Protein AF-A0A832UWD4-F1 (afdb_monomer_lite)

Structure (mmCIF, N/CA/C/O backbone):
data_AF-A0A832UWD4-F1
#
_entry.id   AF-A0A832UWD4-F1
#
loop_
_atom_site.group_PDB
_atom_site.id
_atom_site.type_symbol
_atom_site.label_atom_id
_atom_site.label_alt_id
_atom_site.label_comp_id
_atom_site.label_asym_id
_atom_site.label_entity_id
_atom_site.label_seq_id
_atom_site.pdbx_PDB_ins_code
_atom_site.Cartn_x
_atom_site.Cartn_y
_atom_site.Cartn_z
_atom_site.occupancy
_atom_site.B_iso_or_equiv
_atom_site.auth_seq_id
_atom_site.auth_comp_id
_atom_site.auth_asym_id
_atom_site.auth_atom_id
_atom_site.pdbx_PDB_model_num
ATOM 1 N N . MET A 1 1 ? -13.867 -19.650 19.712 1.00 55.16 1 MET A N 1
ATOM 2 C CA . MET A 1 1 ? -12.467 -19.868 19.282 1.00 55.16 1 MET A CA 1
ATOM 3 C C . MET A 1 1 ? -12.056 -18.926 18.143 1.00 55.16 1 MET A C 1
ATOM 5 O O . MET A 1 1 ? -11.119 -18.173 18.343 1.00 55.16 1 MET A O 1
ATOM 9 N N . ALA A 1 2 ? -12.779 -18.848 17.012 1.00 54.59 2 ALA A N 1
ATOM 10 C CA . ALA A 1 2 ? -12.442 -17.931 15.902 1.00 54.59 2 ALA A CA 1
ATOM 11 C C . ALA A 1 2 ? -12.417 -16.425 16.274 1.00 54.59 2 ALA A C 1
ATOM 13 O O . ALA A 1 2 ? -11.512 -15.708 15.859 1.00 54.59 2 ALA A O 1
ATOM 14 N N . MET A 1 3 ? -13.341 -15.954 17.124 1.00 54.47 3 MET A N 1
ATOM 15 C CA . MET A 1 3 ? -13.338 -14.562 17.624 1.00 54.47 3 MET A CA 1
ATOM 16 C C . MET A 1 3 ? -12.125 -14.217 18.503 1.00 54.47 3 MET A C 1
ATOM 18 O O . MET A 1 3 ? -11.774 -13.051 18.604 1.00 54.47 3 MET A O 1
ATOM 22 N N . GLN A 1 4 ? -11.467 -15.215 19.102 1.00 58.31 4 GLN A N 1
ATOM 23 C CA . GLN A 1 4 ? -10.290 -15.033 19.962 1.00 58.31 4 GLN A CA 1
ATOM 24 C C . GLN A 1 4 ? -8.978 -14.976 19.155 1.00 58.31 4 GLN A C 1
ATOM 26 O O . GLN A 1 4 ? -7.973 -14.464 19.631 1.00 58.31 4 GLN A O 1
ATOM 31 N N . LEU A 1 5 ? -8.982 -15.493 17.919 1.00 59.91 5 LEU A N 1
ATOM 32 C CA . LEU A 1 5 ? -7.866 -15.346 16.978 1.00 59.91 5 LEU A CA 1
ATOM 33 C C . LEU A 1 5 ? -7.871 -13.953 16.328 1.00 59.91 5 LEU A C 1
ATOM 35 O O . LEU A 1 5 ? -6.819 -13.340 16.183 1.00 59.91 5 LEU A O 1
ATOM 39 N N . LEU A 1 6 ? -9.052 -13.419 15.997 1.00 63.19 6 LEU A N 1
ATOM 40 C CA . LEU A 1 6 ? -9.209 -12.089 15.387 1.00 63.19 6 LEU A CA 1
ATOM 41 C C . LEU A 1 6 ? -8.999 -10.918 16.361 1.00 63.19 6 LEU A C 1
ATOM 43 O O . LEU A 1 6 ? -9.006 -9.770 15.933 1.00 63.19 6 LEU A O 1
ATOM 47 N N . SER A 1 7 ? -8.798 -11.186 17.651 1.00 67.88 7 SER A N 1
ATOM 48 C CA . SER A 1 7 ? -8.363 -10.178 18.623 1.00 67.88 7 SER A CA 1
ATOM 49 C C . SER A 1 7 ? -6.842 -10.013 18.679 1.00 67.88 7 SER A C 1
ATOM 51 O O . SER A 1 7 ? -6.362 -9.154 19.409 1.00 67.88 7 SER A O 1
ATOM 53 N N . ASN A 1 8 ? -6.070 -10.829 17.948 1.00 83.06 8 ASN A N 1
ATOM 54 C CA . ASN A 1 8 ? -4.618 -10.695 17.890 1.00 83.06 8 ASN A CA 1
ATOM 55 C C . ASN A 1 8 ? -4.211 -9.851 16.660 1.00 83.06 8 ASN A C 1
ATOM 57 O O . ASN A 1 8 ? -4.327 -10.333 15.527 1.00 83.06 8 ASN A O 1
ATOM 61 N N . PRO A 1 9 ? -3.705 -8.619 16.846 1.00 81.12 9 PRO A N 1
ATOM 62 C CA . PRO A 1 9 ? -3.351 -7.723 15.742 1.00 81.12 9 PRO A CA 1
ATOM 63 C C . PRO A 1 9 ? -2.201 -8.262 14.890 1.00 81.12 9 PRO A C 1
ATOM 65 O O . PRO A 1 9 ? -2.194 -8.076 13.672 1.00 81.12 9 PRO A O 1
ATOM 68 N N . LEU A 1 10 ? -1.262 -8.992 15.504 1.00 85.19 10 LEU A N 1
ATOM 69 C CA . LEU A 1 10 ? -0.156 -9.633 14.801 1.00 85.19 10 LEU A CA 1
ATOM 70 C C . LEU A 1 10 ? -0.690 -10.679 13.823 1.00 85.19 10 LEU A C 1
ATOM 72 O O . LEU A 1 10 ? -0.245 -10.740 12.681 1.00 85.19 10 LEU A O 1
ATOM 76 N N . LEU A 1 11 ? -1.678 -11.473 14.247 1.00 86.25 11 LEU A N 1
ATOM 77 C CA . LEU A 1 11 ? -2.292 -12.472 13.379 1.00 86.25 11 LEU A CA 1
ATOM 78 C C . LEU A 1 11 ? -3.005 -11.816 12.192 1.00 86.25 11 LEU A C 1
ATOM 80 O O . LEU A 1 11 ? -2.867 -12.296 11.071 1.00 86.25 11 LEU A O 1
ATOM 84 N N . ILE A 1 12 ? -3.722 -10.711 12.411 1.00 87.25 12 ILE A N 1
ATOM 85 C CA . ILE A 1 12 ? -4.366 -9.956 11.325 1.00 87.25 12 ILE A CA 1
ATOM 86 C C . ILE A 1 12 ? -3.314 -9.470 10.324 1.00 87.25 12 ILE A C 1
ATOM 88 O O . ILE A 1 12 ? -3.476 -9.671 9.123 1.00 87.25 12 ILE A O 1
ATOM 92 N N . ILE A 1 13 ? -2.217 -8.882 10.801 1.00 87.00 13 ILE A N 1
ATOM 93 C CA . ILE A 1 13 ? -1.122 -8.416 9.942 1.00 87.00 13 ILE A CA 1
ATOM 94 C C . ILE A 1 13 ? -0.487 -9.576 9.168 1.00 87.00 13 ILE A C 1
ATOM 96 O O . ILE A 1 13 ? -0.278 -9.462 7.960 1.00 87.00 13 ILE A O 1
ATOM 100 N N . LEU A 1 14 ? -0.241 -10.714 9.818 1.00 87.75 14 LEU A N 1
ATOM 101 C CA . LEU A 1 14 ? 0.284 -11.912 9.161 1.00 87.75 14 LEU A CA 1
ATOM 102 C C . LEU A 1 14 ? -0.676 -12.451 8.095 1.00 87.75 14 LEU A C 1
ATOM 104 O O . LEU A 1 14 ? -0.222 -12.855 7.028 1.00 87.75 14 LEU A O 1
ATOM 108 N N . LEU A 1 15 ? -1.989 -12.411 8.334 1.00 88.38 15 LEU A N 1
ATOM 109 C CA . LEU A 1 15 ? -2.998 -12.777 7.337 1.00 88.38 15 LEU A CA 1
ATOM 110 C C . LEU A 1 15 ? -2.996 -11.803 6.152 1.00 88.38 15 LEU A C 1
ATOM 112 O O . LEU A 1 15 ? -3.042 -12.242 5.005 1.00 88.38 15 LEU A O 1
ATOM 116 N N . LEU A 1 16 ? -2.886 -10.494 6.402 1.00 87.94 16 LEU A N 1
ATOM 117 C CA . LEU A 1 16 ? -2.786 -9.485 5.342 1.00 87.94 16 LEU A CA 1
ATOM 118 C C . LEU A 1 16 ? -1.518 -9.666 4.501 1.00 87.94 16 LEU A C 1
ATOM 120 O O . LEU A 1 16 ? -1.590 -9.578 3.278 1.00 87.94 16 LEU A O 1
ATOM 124 N N . ILE A 1 17 ? -0.376 -9.975 5.121 1.00 87.31 17 ILE A N 1
ATOM 125 C CA . ILE A 1 17 ? 0.862 -10.331 4.409 1.00 87.31 17 ILE A CA 1
ATOM 126 C C . ILE A 1 17 ? 0.663 -11.633 3.620 1.00 87.31 17 ILE A C 1
ATOM 128 O O . ILE A 1 17 ? 1.011 -11.700 2.440 1.00 87.31 17 ILE A O 1
ATOM 132 N N . GLY A 1 18 ? 0.061 -12.647 4.246 1.00 86.75 18 GLY A N 1
ATOM 133 C CA . GLY A 1 18 ? -0.211 -13.955 3.651 1.00 86.75 18 GLY A CA 1
ATOM 134 C C . GLY A 1 18 ? -1.142 -13.902 2.439 1.00 86.75 18 GLY A C 1
ATOM 135 O O . GLY A 1 18 ? -0.989 -14.714 1.534 1.00 86.75 18 GLY A O 1
ATOM 136 N N . ILE A 1 19 ? -2.055 -12.930 2.378 1.00 87.69 19 ILE A N 1
ATOM 137 C CA . ILE A 1 19 ? -2.897 -12.647 1.203 1.00 87.69 19 ILE A CA 1
ATOM 138 C C . ILE A 1 19 ? -2.161 -11.730 0.216 1.00 87.69 19 ILE A C 1
ATOM 140 O O . ILE A 1 19 ? -2.185 -11.954 -0.995 1.00 87.69 19 ILE A O 1
ATOM 144 N N . GLY A 1 20 ? -1.476 -10.705 0.721 1.00 85.00 20 GLY A N 1
ATOM 145 C CA . GLY A 1 20 ? -0.794 -9.698 -0.084 1.00 85.00 20 GLY A CA 1
ATOM 146 C C . GLY A 1 20 ? 0.331 -10.267 -0.946 1.00 85.00 20 GLY A C 1
ATOM 147 O O . GLY A 1 20 ? 0.470 -9.8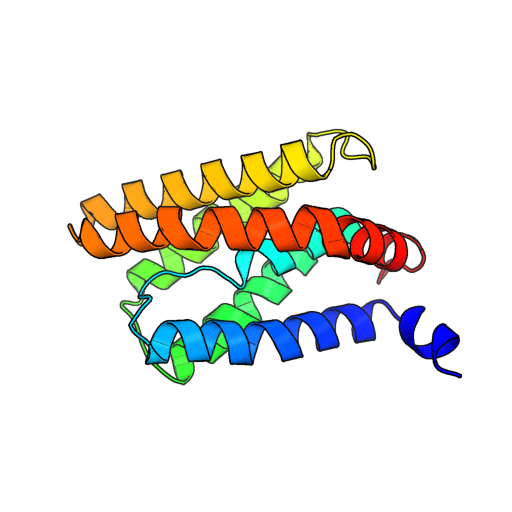60 -2.100 1.00 85.00 20 GLY A O 1
ATOM 148 N N . ILE A 1 21 ? 1.097 -11.238 -0.435 1.00 87.75 21 ILE A N 1
ATOM 149 C CA . ILE A 1 21 ? 2.184 -11.891 -1.180 1.00 87.75 21 ILE A CA 1
ATOM 150 C C . ILE A 1 21 ? 1.653 -12.636 -2.421 1.00 87.75 21 ILE A C 1
ATOM 152 O O . ILE A 1 21 ? 2.069 -12.268 -3.523 1.00 87.75 21 ILE A O 1
ATOM 156 N N . PRO A 1 22 ? 0.739 -13.626 -2.317 1.00 87.00 22 PRO A N 1
ATOM 157 C CA . PRO A 1 22 ? 0.196 -14.326 -3.481 1.00 87.00 22 PRO A CA 1
ATOM 158 C C . PRO A 1 22 ? -0.432 -13.392 -4.510 1.00 87.00 22 PRO A C 1
ATOM 160 O O . PRO A 1 22 ? -0.211 -13.566 -5.705 1.00 87.00 22 PRO A O 1
ATOM 163 N N . VAL A 1 23 ? -1.180 -12.381 -4.061 1.00 85.38 23 VAL A N 1
ATOM 164 C CA . VAL A 1 23 ? -1.859 -11.442 -4.964 1.00 85.38 23 VAL A CA 1
ATOM 165 C C . VAL A 1 23 ? -0.850 -10.553 -5.697 1.00 85.38 23 VAL A C 1
ATOM 167 O O . VAL A 1 23 ? -0.957 -10.371 -6.911 1.00 85.38 23 VAL A O 1
ATOM 170 N N . SER A 1 24 ? 0.170 -10.056 -4.991 1.00 83.50 24 SER A N 1
ATOM 171 C CA . SER A 1 24 ? 1.276 -9.307 -5.596 1.00 83.50 24 SER A CA 1
ATOM 172 C C . SER A 1 24 ? 2.043 -10.171 -6.600 1.00 83.50 24 SER A C 1
ATOM 174 O O . SER A 1 24 ? 2.301 -9.741 -7.722 1.00 83.50 24 SER A O 1
ATOM 176 N N . LEU A 1 25 ? 2.355 -11.422 -6.257 1.00 84.94 25 LEU A N 1
ATOM 177 C CA . LEU A 1 25 ? 3.028 -12.349 -7.168 1.00 84.94 25 LEU A CA 1
ATOM 178 C C . LEU A 1 25 ? 2.180 -12.649 -8.406 1.00 84.94 25 LEU A C 1
ATOM 180 O O . LEU A 1 25 ? 2.691 -12.532 -9.520 1.00 84.94 25 LEU A O 1
ATOM 184 N N . ALA A 1 26 ? 0.896 -12.970 -8.237 1.00 84.31 26 ALA A N 1
ATOM 185 C CA . ALA A 1 26 ? -0.023 -13.238 -9.340 1.00 84.31 26 ALA A CA 1
ATOM 186 C C . ALA A 1 26 ? -0.063 -12.058 -10.317 1.00 84.31 26 ALA A C 1
ATOM 188 O O . ALA A 1 26 ? 0.184 -12.243 -11.509 1.00 84.31 26 ALA A O 1
ATOM 189 N N . ALA A 1 27 ? -0.249 -10.832 -9.817 1.00 80.50 27 ALA A N 1
ATOM 190 C CA . ALA A 1 27 ? -0.232 -9.635 -10.654 1.00 80.50 27 ALA A CA 1
ATOM 191 C C . ALA A 1 27 ? 1.059 -9.512 -11.479 1.00 80.50 27 ALA A C 1
ATOM 193 O O . ALA A 1 27 ? 1.044 -9.117 -12.645 1.00 80.50 27 ALA A O 1
ATOM 194 N N . ARG A 1 28 ? 2.190 -9.918 -10.904 1.00 80.38 28 ARG A N 1
ATOM 195 C CA . ARG A 1 28 ? 3.483 -9.886 -11.584 1.00 80.38 28 ARG A CA 1
ATOM 196 C C . ARG A 1 28 ? 3.677 -11.014 -12.589 1.00 80.38 28 ARG A C 1
ATOM 198 O O . ARG A 1 28 ? 4.390 -10.804 -13.574 1.00 80.38 28 ARG A O 1
ATOM 205 N N . PHE A 1 29 ? 3.083 -12.184 -12.376 1.00 80.81 29 PHE A N 1
ATOM 206 C CA . PHE A 1 29 ? 3.088 -13.279 -13.350 1.00 80.81 29 PHE A CA 1
ATOM 207 C C . PHE A 1 29 ? 2.198 -12.976 -14.556 1.00 80.81 29 PHE A C 1
ATOM 209 O O . PHE A 1 29 ? 2.633 -13.216 -15.676 1.00 80.81 29 PHE A O 1
ATOM 216 N N . PHE A 1 30 ? 1.041 -12.341 -14.355 1.00 78.88 30 PHE A N 1
ATOM 217 C CA . PHE A 1 30 ? 0.129 -11.926 -15.433 1.00 78.88 30 PHE A CA 1
ATOM 218 C C . PHE A 1 30 ? 0.546 -10.640 -16.161 1.00 78.88 30 PHE A C 1
ATOM 220 O O . PHE A 1 30 ? -0.254 -10.037 -16.867 1.00 78.88 30 PHE A O 1
ATOM 227 N N . GLU A 1 31 ? 1.790 -10.195 -15.976 1.00 71.69 31 GLU A N 1
ATOM 228 C CA . GLU A 1 31 ? 2.315 -8.961 -16.565 1.00 71.69 31 GLU A CA 1
ATOM 229 C C . GLU A 1 31 ? 1.470 -7.708 -16.304 1.00 71.69 31 GLU A C 1
ATOM 231 O O . GLU A 1 31 ? 1.600 -6.709 -17.012 1.00 71.69 31 GLU A O 1
ATOM 236 N N . LEU A 1 32 ? 0.711 -7.687 -15.207 1.00 69.56 32 LEU A N 1
ATOM 237 C CA . LEU A 1 32 ? 0.143 -6.463 -14.643 1.00 69.56 32 LEU A CA 1
ATOM 238 C C . LEU A 1 32 ? 1.266 -5.696 -13.933 1.00 69.56 32 LEU A C 1
ATOM 240 O O . LEU A 1 32 ? 1.163 -5.370 -12.752 1.00 69.56 32 LEU A O 1
ATOM 244 N N . LYS A 1 33 ? 2.394 -5.511 -14.638 1.00 55.16 33 LYS A N 1
ATOM 245 C CA . LYS A 1 33 ? 3.642 -4.894 -14.188 1.00 55.16 33 LYS A CA 1
ATOM 246 C C . LYS A 1 33 ? 3.255 -3.556 -13.582 1.00 55.16 33 LYS A C 1
ATOM 248 O O . LYS A 1 33 ? 2.853 -2.651 -14.294 1.00 55.16 33 LYS A O 1
ATOM 253 N N . GLY A 1 34 ? 3.275 -3.489 -12.257 1.00 53.59 34 GLY A N 1
ATOM 254 C CA . GLY A 1 34 ? 2.855 -2.305 -11.531 1.00 53.59 34 GLY A CA 1
ATOM 255 C C . GLY A 1 34 ? 1.678 -2.492 -10.587 1.00 53.59 34 GLY A C 1
ATOM 256 O O . GLY A 1 34 ? 1.588 -1.743 -9.640 1.00 53.59 34 GLY A O 1
ATOM 257 N N . LEU A 1 35 ? 0.802 -3.482 -10.703 1.00 65.31 35 LEU A N 1
ATOM 258 C CA . LEU A 1 35 ? -0.350 -3.543 -9.801 1.00 65.31 35 LEU A CA 1
ATOM 259 C C . LEU A 1 35 ? 0.081 -3.587 -8.319 1.00 65.31 35 LEU A C 1
ATOM 261 O O . LEU A 1 35 ? 0.541 -4.610 -7.811 1.00 65.31 35 LEU A O 1
ATOM 265 N N . GLN A 1 36 ? -0.043 -2.454 -7.624 1.00 75.69 36 GLN A N 1
ATOM 266 C CA . GLN A 1 36 ? 0.429 -2.292 -6.252 1.00 75.69 36 GLN A CA 1
ATOM 267 C C . GLN A 1 36 ? -0.655 -2.775 -5.310 1.00 75.69 36 GLN A C 1
ATOM 269 O O . GLN A 1 36 ? -1.141 -2.042 -4.459 1.00 75.69 36 GLN A O 1
ATOM 274 N N . VAL A 1 37 ? -1.078 -4.025 -5.488 1.00 78.62 37 VAL A N 1
ATOM 275 C CA . VAL A 1 37 ? -2.174 -4.606 -4.700 1.00 78.62 37 VAL A CA 1
ATOM 276 C C . VAL A 1 37 ? -1.809 -4.702 -3.222 1.00 78.62 37 VAL A C 1
ATOM 278 O O . VAL A 1 37 ? -2.674 -4.830 -2.365 1.00 78.62 37 VAL A O 1
ATOM 281 N N . TRP A 1 38 ? -0.519 -4.593 -2.917 1.00 86.56 38 TRP A N 1
ATOM 282 C CA . TRP A 1 38 ? -0.005 -4.480 -1.565 1.00 86.56 38 TRP A CA 1
ATOM 283 C C . TRP A 1 38 ? -0.328 -3.126 -0.900 1.00 86.56 38 TRP A C 1
ATOM 285 O O . TRP A 1 38 ? -0.429 -3.064 0.327 1.00 86.56 38 TRP A O 1
ATOM 295 N N . LEU A 1 39 ? -0.515 -2.049 -1.674 1.00 91.56 39 LEU A N 1
ATOM 296 C CA . LEU A 1 39 ? -0.699 -0.679 -1.176 1.00 91.56 39 LEU A CA 1
ATOM 297 C C . LEU A 1 39 ? -1.973 -0.525 -0.327 1.00 91.56 39 LEU A C 1
ATOM 299 O O . LEU A 1 39 ? -1.886 0.047 0.762 1.00 91.56 39 LEU A O 1
ATOM 303 N N . PRO A 1 40 ? -3.133 -1.088 -0.722 1.00 92.31 40 PRO A N 1
ATOM 304 C CA . PRO A 1 40 ? -4.316 -1.122 0.129 1.00 92.31 40 PRO A CA 1
ATOM 305 C C . PRO A 1 40 ? -4.083 -1.710 1.511 1.00 92.31 40 PRO A C 1
ATOM 307 O O . PRO A 1 40 ? -4.485 -1.103 2.503 1.00 92.31 40 PRO A O 1
ATOM 310 N N . PHE A 1 41 ? -3.404 -2.854 1.590 1.00 92.81 41 PHE A N 1
ATOM 311 C CA . PHE A 1 41 ? -3.130 -3.513 2.865 1.00 92.81 41 PHE A CA 1
ATOM 312 C C . PHE A 1 41 ? -2.223 -2.655 3.746 1.00 92.81 41 PHE A C 1
ATOM 314 O O . PHE A 1 41 ? -2.495 -2.494 4.933 1.00 92.81 41 PHE A O 1
ATOM 321 N N . SER A 1 42 ? -1.202 -2.038 3.150 1.00 94.25 42 SER A N 1
ATOM 322 C CA . SER A 1 42 ? -0.307 -1.107 3.838 1.00 94.25 42 SER A CA 1
ATOM 323 C C . SER A 1 42 ? -1.044 0.091 4.436 1.00 94.25 42 SER A C 1
ATOM 325 O O . SER A 1 42 ? -0.863 0.392 5.612 1.00 94.25 42 SER A O 1
ATOM 327 N N . ILE A 1 43 ? -1.921 0.737 3.661 1.00 95.62 43 ILE A N 1
ATOM 328 C CA . ILE A 1 43 ? -2.703 1.898 4.112 1.00 95.62 43 ILE A CA 1
ATOM 329 C C . ILE A 1 43 ? -3.698 1.499 5.213 1.00 95.62 43 ILE A C 1
ATOM 331 O O . ILE A 1 43 ? -3.843 2.221 6.198 1.00 95.62 43 ILE A O 1
ATOM 335 N N . ILE A 1 44 ? -4.354 0.339 5.086 1.00 95.00 44 ILE A N 1
ATOM 336 C CA . ILE A 1 44 ? -5.260 -0.196 6.118 1.00 95.00 44 ILE A CA 1
ATOM 337 C C . ILE A 1 44 ? -4.514 -0.385 7.441 1.00 95.00 44 ILE A C 1
ATOM 339 O O . ILE A 1 44 ? -4.982 0.078 8.481 1.00 95.00 44 ILE A O 1
ATOM 343 N N . VAL A 1 45 ? -3.346 -1.031 7.404 1.00 94.25 45 VAL A N 1
ATOM 344 C CA . VAL A 1 45 ? -2.522 -1.242 8.602 1.00 94.25 45 VAL A CA 1
ATOM 345 C C . VAL A 1 45 ? -2.020 0.092 9.145 1.00 94.25 45 VAL A C 1
ATOM 347 O O . VAL A 1 45 ? -2.132 0.332 10.341 1.00 94.25 45 VAL A O 1
ATOM 350 N N . ALA A 1 46 ? -1.581 1.008 8.279 1.00 95.25 46 ALA A N 1
ATOM 351 C CA . ALA A 1 46 ? -1.095 2.319 8.694 1.00 95.25 46 ALA A CA 1
ATOM 352 C C . ALA A 1 46 ? -2.125 3.133 9.483 1.00 95.25 46 ALA A C 1
ATOM 354 O O . ALA A 1 46 ? -1.792 3.757 10.488 1.00 95.25 46 ALA A O 1
ATOM 355 N N . ILE A 1 47 ? -3.385 3.098 9.050 1.00 94.69 47 ILE A N 1
ATOM 356 C CA . ILE A 1 47 ? -4.498 3.775 9.730 1.00 94.69 47 ILE A CA 1
ATOM 357 C C . ILE A 1 47 ? -4.907 3.029 11.014 1.00 94.69 47 ILE A C 1
ATOM 359 O O . ILE A 1 47 ? -5.418 3.647 11.952 1.00 94.69 47 ILE A O 1
ATOM 363 N N . GLY A 1 48 ? -4.735 1.705 11.043 1.00 92.81 48 GLY A N 1
ATOM 364 C CA . GLY A 1 48 ? -5.099 0.842 12.165 1.00 92.81 48 GLY A CA 1
ATOM 365 C C . GLY A 1 48 ? -4.115 0.886 13.334 1.00 92.81 48 GLY A C 1
ATOM 366 O O . GLY A 1 48 ? -4.553 1.005 14.473 1.00 92.81 48 GLY A O 1
ATOM 367 N N . THR A 1 49 ? -2.815 0.798 13.057 1.00 91.88 49 THR A N 1
ATOM 368 C CA . THR A 1 49 ? -1.762 0.644 14.077 1.00 91.88 49 THR A CA 1
ATOM 369 C C . THR A 1 49 ? -0.711 1.749 14.041 1.00 91.88 49 THR A C 1
ATOM 371 O O . THR A 1 49 ? -0.213 2.132 15.091 1.00 91.88 49 THR A O 1
ATOM 374 N N . GLY A 1 50 ? -0.392 2.284 12.861 1.00 91.69 50 GLY A N 1
ATOM 375 C CA . GLY A 1 50 ? 0.654 3.294 12.696 1.00 91.69 50 GLY A CA 1
ATOM 376 C C . GLY A 1 50 ? 1.421 3.160 11.374 1.00 91.69 50 GLY A C 1
ATOM 377 O O . GLY A 1 50 ? 1.442 2.092 10.754 1.00 91.69 50 GLY A O 1
ATOM 378 N N . PRO A 1 51 ? 2.057 4.245 10.890 1.00 94.00 51 PRO A N 1
ATOM 379 C CA . PRO A 1 51 ? 2.685 4.273 9.569 1.00 94.00 51 PRO A CA 1
ATOM 380 C C . PRO A 1 51 ? 3.875 3.319 9.445 1.00 94.00 51 PRO A C 1
ATOM 382 O O . PRO A 1 51 ? 4.142 2.835 8.347 1.00 94.00 51 PRO A O 1
ATOM 385 N N . ILE A 1 52 ? 4.575 3.031 10.547 1.00 94.06 52 ILE A N 1
ATOM 386 C CA . ILE A 1 52 ? 5.737 2.135 10.555 1.00 94.06 52 ILE A CA 1
ATOM 387 C C . ILE A 1 52 ? 5.284 0.701 10.273 1.00 94.06 52 ILE A C 1
ATOM 389 O O . ILE A 1 52 ? 5.851 0.035 9.411 1.00 94.06 52 ILE A O 1
ATOM 393 N N . GLU A 1 53 ? 4.224 0.236 10.927 1.00 91.88 53 GLU A N 1
ATOM 394 C CA . GLU A 1 53 ? 3.658 -1.096 10.724 1.00 91.88 53 GLU A CA 1
ATOM 395 C C . GLU A 1 53 ? 3.123 -1.245 9.298 1.00 91.88 53 GLU A C 1
ATOM 397 O O . GLU A 1 53 ? 3.404 -2.238 8.623 1.00 91.88 53 GLU A O 1
ATOM 402 N N . GLY A 1 54 ? 2.415 -0.226 8.799 1.00 93.19 54 GLY A N 1
ATOM 403 C CA . GLY A 1 54 ? 1.955 -0.194 7.411 1.00 93.19 54 GLY A CA 1
ATOM 404 C C . GLY A 1 54 ? 3.112 -0.262 6.413 1.00 93.19 54 GLY A C 1
ATOM 405 O O . GLY A 1 54 ? 3.022 -0.982 5.411 1.00 93.19 54 GLY A O 1
ATOM 406 N N . PHE A 1 55 ? 4.218 0.433 6.697 1.00 94.69 55 PHE A N 1
ATOM 407 C CA . PHE A 1 55 ? 5.431 0.393 5.885 1.00 94.69 55 PHE A CA 1
ATOM 408 C C . PHE A 1 55 ? 6.074 -0.995 5.906 1.00 94.69 55 PHE A C 1
ATOM 410 O O . PHE A 1 55 ? 6.400 -1.520 4.844 1.00 94.69 55 PHE A O 1
ATOM 417 N N . ILE A 1 56 ? 6.206 -1.620 7.080 1.00 92.81 56 ILE A N 1
ATOM 418 C CA . ILE A 1 56 ? 6.777 -2.967 7.228 1.00 92.81 56 ILE A CA 1
ATOM 419 C C . ILE A 1 56 ? 5.966 -3.983 6.420 1.00 92.81 56 ILE A C 1
ATOM 421 O O . ILE A 1 56 ? 6.548 -4.757 5.661 1.00 92.81 56 ILE A O 1
ATOM 425 N N . VAL A 1 57 ? 4.633 -3.952 6.515 1.00 92.75 57 VAL A N 1
ATOM 426 C CA . VAL A 1 57 ? 3.751 -4.851 5.747 1.00 92.75 57 VAL A CA 1
ATOM 427 C C . VAL A 1 57 ? 4.012 -4.730 4.251 1.00 92.75 57 VAL A C 1
ATOM 429 O O . VAL A 1 57 ? 4.221 -5.731 3.563 1.00 92.75 57 VAL A O 1
ATOM 432 N N . ALA A 1 58 ? 4.050 -3.502 3.746 1.00 92.69 58 ALA A N 1
ATOM 433 C CA . ALA A 1 58 ? 4.321 -3.242 2.343 1.00 92.69 58 ALA A CA 1
ATOM 434 C C . ALA A 1 58 ? 5.725 -3.682 1.927 1.00 92.69 58 ALA A C 1
ATOM 436 O O . ALA A 1 58 ? 5.886 -4.330 0.894 1.00 92.69 58 ALA A O 1
ATOM 437 N N . ALA A 1 59 ? 6.734 -3.341 2.733 1.00 91.94 59 ALA A N 1
ATOM 438 C CA . ALA A 1 59 ? 8.129 -3.652 2.477 1.00 91.94 59 ALA A CA 1
ATOM 439 C C . ALA A 1 59 ? 8.336 -5.164 2.396 1.00 91.94 59 ALA A C 1
ATOM 441 O O . ALA A 1 59 ? 8.958 -5.627 1.446 1.00 91.94 59 ALA A O 1
ATOM 442 N N . VAL A 1 60 ? 7.746 -5.941 3.308 1.00 92.69 60 VAL A N 1
ATOM 443 C CA . VAL A 1 60 ? 7.796 -7.410 3.275 1.00 92.69 60 VAL A CA 1
ATOM 444 C C . VAL A 1 60 ? 7.176 -7.946 1.984 1.00 92.69 60 VAL A C 1
ATOM 446 O O . VAL A 1 60 ? 7.819 -8.722 1.276 1.00 92.69 60 VAL A O 1
ATOM 449 N N . ILE A 1 61 ? 5.965 -7.505 1.622 1.00 91.69 61 ILE A N 1
ATOM 450 C CA . ILE A 1 61 ? 5.293 -7.976 0.398 1.00 91.69 61 ILE A CA 1
ATOM 451 C C . ILE A 1 61 ? 6.107 -7.604 -0.855 1.00 91.69 61 ILE A C 1
ATOM 453 O O . ILE A 1 61 ? 6.276 -8.430 -1.762 1.00 91.69 61 ILE A O 1
ATOM 457 N N . MET A 1 62 ? 6.647 -6.383 -0.905 1.00 89.38 62 MET A N 1
ATOM 458 C CA . MET A 1 62 ? 7.496 -5.899 -1.996 1.00 89.38 62 MET A CA 1
ATOM 459 C C . MET A 1 62 ? 8.812 -6.670 -2.099 1.00 89.38 62 MET A C 1
ATOM 461 O O . MET A 1 62 ? 9.185 -7.045 -3.211 1.00 89.38 62 MET A O 1
ATOM 465 N N . PHE A 1 63 ? 9.488 -6.937 -0.977 1.00 89.75 63 PHE A N 1
ATOM 466 C CA . PHE A 1 63 ? 10.749 -7.684 -0.933 1.00 89.75 63 PHE A CA 1
ATOM 467 C C . PHE A 1 63 ? 10.560 -9.129 -1.377 1.00 89.75 63 PHE A C 1
ATOM 469 O O . PHE A 1 63 ? 11.303 -9.601 -2.234 1.00 89.75 63 PHE A O 1
ATOM 476 N N . VAL A 1 64 ? 9.538 -9.819 -0.865 1.00 89.38 64 VAL A N 1
ATOM 477 C CA . VAL A 1 64 ? 9.225 -11.190 -1.299 1.00 89.38 64 VAL A CA 1
ATOM 478 C C . VAL A 1 64 ? 8.935 -11.212 -2.797 1.00 89.38 64 VAL A C 1
ATOM 480 O O . VAL A 1 64 ? 9.479 -12.038 -3.529 1.00 89.38 64 VAL A O 1
ATOM 483 N N . SER A 1 65 ? 8.143 -10.251 -3.280 1.00 84.94 65 SER A N 1
ATOM 484 C CA . SER A 1 65 ? 7.873 -10.119 -4.710 1.00 84.94 65 SER A CA 1
ATOM 485 C C . SER A 1 65 ? 9.167 -9.910 -5.503 1.00 84.94 65 SER A C 1
ATOM 487 O O . SER A 1 65 ? 9.378 -10.584 -6.511 1.00 84.94 65 SER A O 1
ATOM 489 N N . PHE A 1 66 ? 10.035 -8.999 -5.060 1.00 86.75 66 PHE A N 1
ATOM 490 C CA . PHE A 1 66 ? 11.317 -8.682 -5.692 1.00 86.75 66 PHE A CA 1
ATOM 491 C C . PHE A 1 66 ? 12.250 -9.898 -5.770 1.00 86.75 66 PHE A C 1
ATOM 493 O O . PHE A 1 66 ? 12.829 -10.137 -6.825 1.00 86.75 66 PHE A O 1
ATOM 500 N N . ILE A 1 67 ? 12.341 -10.699 -4.705 1.00 88.06 67 ILE A N 1
ATOM 501 C CA . ILE A 1 67 ? 13.160 -11.922 -4.674 1.00 88.06 67 ILE A CA 1
ATOM 502 C C . ILE A 1 67 ? 12.659 -12.946 -5.703 1.00 88.06 67 ILE A C 1
ATOM 504 O O . ILE A 1 67 ? 13.458 -13.513 -6.441 1.00 88.06 67 ILE A O 1
ATOM 508 N N . VAL A 1 68 ? 11.342 -13.168 -5.782 1.00 87.69 68 VAL A N 1
ATOM 509 C CA . VAL A 1 68 ? 10.754 -14.184 -6.679 1.00 87.69 68 VAL A CA 1
ATOM 510 C C . VAL A 1 68 ? 10.838 -13.773 -8.151 1.00 87.69 68 VAL A C 1
ATOM 512 O O . VAL A 1 68 ? 11.084 -14.603 -9.023 1.00 87.69 68 VAL A O 1
ATOM 515 N N . LYS A 1 69 ? 10.621 -12.491 -8.450 1.00 84.00 69 LYS A N 1
ATOM 516 C CA . LYS A 1 69 ? 10.745 -11.939 -9.803 1.00 84.00 69 LYS A CA 1
ATOM 517 C C . LYS A 1 69 ? 11.447 -10.588 -9.674 1.00 84.00 69 LYS A C 1
ATOM 519 O O . LYS A 1 69 ? 10.819 -9.638 -9.229 1.00 84.00 69 LYS A O 1
ATOM 524 N N . PRO A 1 70 ? 12.722 -10.427 -10.021 1.00 82.88 70 PRO A N 1
ATOM 525 C CA . PRO A 1 70 ? 13.372 -9.129 -9.860 1.00 82.88 70 PRO A CA 1
ATOM 526 C C . PRO A 1 70 ? 12.762 -8.049 -10.763 1.00 82.88 70 PRO A C 1
ATOM 528 O O . PRO A 1 70 ? 12.166 -8.331 -11.803 1.00 82.88 70 PRO A O 1
ATOM 531 N N . TYR A 1 71 ? 12.871 -6.800 -10.332 1.00 80.44 71 TYR A N 1
ATOM 532 C CA . TYR A 1 71 ? 12.612 -5.600 -11.130 1.00 80.44 71 TYR A CA 1
ATOM 533 C C . TYR A 1 71 ? 13.767 -4.616 -10.899 1.00 80.44 71 TYR A C 1
ATOM 535 O O . TYR A 1 71 ? 14.602 -4.884 -10.034 1.00 80.44 71 TYR A O 1
ATOM 543 N N . PRO A 1 72 ? 13.897 -3.517 -11.662 1.00 84.00 72 PRO A N 1
ATOM 544 C CA . PRO A 1 72 ? 15.021 -2.609 -11.474 1.00 84.00 72 PRO A CA 1
ATOM 545 C C . PRO A 1 72 ? 15.110 -2.111 -10.018 1.00 84.00 72 PRO A C 1
ATOM 547 O O . PRO A 1 72 ? 14.095 -1.663 -9.478 1.00 84.00 72 PRO A O 1
ATOM 550 N N . PRO A 1 73 ? 16.289 -2.150 -9.365 1.00 85.31 73 PRO A N 1
ATOM 551 C CA . PRO A 1 73 ? 16.434 -1.722 -7.969 1.00 85.31 73 PRO A CA 1
ATOM 552 C C . PRO A 1 73 ? 15.974 -0.280 -7.719 1.00 85.31 73 PRO A C 1
ATOM 554 O O . PRO A 1 73 ? 15.396 0.020 -6.676 1.00 85.31 73 PRO A O 1
ATOM 557 N N . ALA A 1 74 ? 16.155 0.600 -8.711 1.00 85.56 74 ALA A N 1
ATOM 558 C CA . ALA A 1 74 ? 15.663 1.975 -8.671 1.00 85.56 74 ALA A CA 1
ATOM 559 C C . ALA A 1 74 ? 14.139 2.045 -8.464 1.00 85.56 74 ALA A C 1
ATOM 561 O O . ALA A 1 74 ? 13.657 2.879 -7.702 1.00 85.56 74 ALA A O 1
ATOM 562 N N . THR A 1 75 ? 13.376 1.132 -9.074 1.00 85.44 75 THR A N 1
ATOM 563 C CA . THR A 1 75 ? 11.919 1.066 -8.916 1.00 85.44 75 THR A CA 1
ATOM 564 C C . THR A 1 75 ? 11.519 0.723 -7.482 1.00 85.44 75 THR A C 1
ATOM 566 O O . THR A 1 75 ? 10.609 1.352 -6.947 1.00 85.44 75 THR A O 1
ATOM 569 N N . LEU A 1 76 ? 12.226 -0.211 -6.830 1.00 87.19 76 LEU A N 1
ATOM 570 C CA . LEU A 1 76 ? 11.989 -0.549 -5.419 1.00 87.19 76 LEU A CA 1
ATOM 571 C C . LEU A 1 76 ? 12.269 0.658 -4.515 1.00 87.19 76 LEU A C 1
ATOM 573 O O . LEU A 1 76 ? 11.451 0.983 -3.656 1.00 87.19 76 LEU A O 1
ATOM 577 N N . GLY A 1 77 ? 13.390 1.348 -4.742 1.00 88.81 77 GLY A N 1
ATOM 578 C CA . GLY A 1 77 ? 13.759 2.546 -3.983 1.00 88.81 77 GLY A CA 1
ATOM 579 C C . GLY A 1 77 ? 12.710 3.655 -4.087 1.00 88.81 77 GLY A C 1
ATOM 580 O O . GLY A 1 77 ? 12.273 4.185 -3.066 1.00 88.81 77 GLY A O 1
ATOM 581 N N . VAL A 1 78 ? 12.244 3.954 -5.305 1.00 90.06 78 VAL A N 1
ATOM 582 C CA . VAL A 1 78 ? 11.181 4.945 -5.550 1.00 90.06 78 VAL A CA 1
ATOM 583 C C . VAL A 1 78 ? 9.887 4.544 -4.839 1.00 90.06 78 VAL A C 1
ATOM 585 O O . VAL A 1 78 ? 9.308 5.354 -4.115 1.00 90.06 78 VAL A O 1
ATOM 588 N N . MET A 1 79 ? 9.448 3.291 -4.991 1.00 90.88 79 MET A N 1
ATOM 589 C CA . MET A 1 79 ? 8.211 2.804 -4.371 1.00 90.88 79 MET A CA 1
ATOM 590 C C . MET A 1 79 ? 8.246 2.902 -2.843 1.00 90.88 79 MET A C 1
ATOM 592 O O . MET A 1 79 ? 7.260 3.345 -2.251 1.00 90.88 79 MET A O 1
ATOM 596 N N . LEU A 1 80 ? 9.361 2.525 -2.209 1.00 92.62 80 LEU A N 1
ATOM 597 C CA . LEU A 1 80 ? 9.528 2.599 -0.755 1.00 92.62 80 LEU A CA 1
ATOM 598 C C . LEU A 1 80 ? 9.597 4.048 -0.251 1.00 92.62 80 LEU A C 1
ATOM 600 O O . LEU A 1 80 ? 8.965 4.369 0.755 1.00 92.62 80 LEU A O 1
ATOM 604 N N . ALA A 1 81 ? 10.309 4.934 -0.952 1.00 92.62 81 ALA A N 1
ATOM 605 C CA . ALA A 1 81 ? 10.448 6.334 -0.552 1.00 92.62 81 ALA A CA 1
ATOM 606 C C . ALA A 1 81 ? 9.097 7.069 -0.557 1.00 92.62 81 ALA A C 1
ATOM 608 O O . ALA A 1 81 ? 8.707 7.668 0.447 1.00 92.62 81 ALA A O 1
ATOM 609 N N . PHE A 1 82 ? 8.339 6.964 -1.654 1.00 93.25 82 PHE A N 1
ATOM 610 C CA . PHE A 1 82 ? 7.004 7.565 -1.731 1.00 93.25 82 PHE A CA 1
ATOM 611 C C . PHE A 1 82 ? 6.012 6.913 -0.769 1.00 93.25 82 PHE A C 1
ATOM 613 O O . PHE A 1 82 ? 5.069 7.574 -0.324 1.00 93.25 82 PHE A O 1
ATOM 620 N N . LEU A 1 83 ? 6.227 5.642 -0.410 1.00 94.38 83 LEU A N 1
ATOM 621 C CA . LEU A 1 83 ? 5.346 4.947 0.520 1.00 94.38 83 LEU A CA 1
ATOM 622 C C . LEU A 1 83 ? 5.495 5.552 1.900 1.00 94.38 83 LEU A C 1
ATOM 624 O O . LEU A 1 83 ? 4.495 5.912 2.509 1.00 94.38 83 LEU A O 1
ATOM 628 N N . LEU A 1 84 ? 6.734 5.711 2.360 1.00 93.62 84 LEU A N 1
ATOM 629 C CA . LEU A 1 84 ? 7.017 6.294 3.662 1.00 93.62 84 LEU A CA 1
ATOM 630 C C . LEU A 1 84 ? 6.368 7.680 3.789 1.00 93.62 84 LEU A C 1
ATOM 632 O O . LEU A 1 84 ? 5.629 7.924 4.738 1.00 93.62 84 LEU A O 1
ATOM 636 N N . ILE A 1 85 ? 6.552 8.543 2.785 1.00 93.12 85 ILE A N 1
ATOM 637 C CA . ILE A 1 85 ? 5.942 9.882 2.750 1.00 93.12 85 ILE A CA 1
ATOM 638 C C . ILE A 1 85 ? 4.412 9.790 2.833 1.00 93.12 85 ILE A C 1
ATOM 640 O O . ILE A 1 85 ? 3.787 10.469 3.649 1.00 93.12 85 ILE A O 1
ATOM 644 N N . THR A 1 86 ? 3.806 8.921 2.022 1.00 94.38 86 THR A N 1
ATOM 645 C CA . THR A 1 86 ? 2.349 8.735 1.983 1.00 94.38 86 THR A CA 1
ATOM 646 C C . THR A 1 86 ? 1.812 8.265 3.329 1.00 94.38 86 THR A C 1
ATOM 648 O O . THR A 1 86 ? 0.874 8.862 3.851 1.00 94.38 86 THR A O 1
ATOM 651 N N . LEU A 1 87 ? 2.405 7.232 3.925 1.00 95.31 87 LEU A N 1
ATOM 652 C CA . LEU A 1 87 ? 1.915 6.681 5.186 1.00 95.31 87 LEU A CA 1
ATOM 653 C C . LEU A 1 87 ? 2.075 7.664 6.347 1.00 95.31 87 LEU A C 1
ATOM 655 O O . LEU A 1 87 ? 1.149 7.810 7.138 1.00 95.31 87 LEU A O 1
ATOM 659 N N . PHE A 1 88 ? 3.198 8.381 6.433 1.00 95.12 88 PHE A N 1
ATOM 660 C CA . PHE A 1 88 ? 3.378 9.407 7.465 1.00 95.12 88 PHE A CA 1
ATOM 661 C C . PHE A 1 88 ? 2.4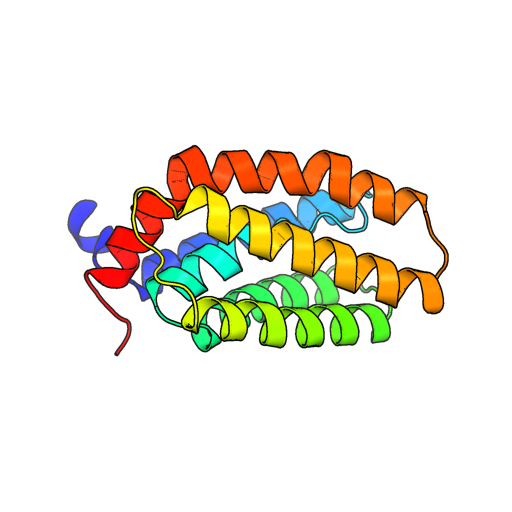03 10.573 7.287 1.00 95.12 88 PHE A C 1
ATOM 663 O O . PHE A 1 88 ? 1.884 11.091 8.274 1.00 95.12 88 PHE A O 1
ATOM 670 N N . SER A 1 89 ? 2.076 10.944 6.045 1.00 94.06 89 SER A N 1
ATOM 671 C CA . SER A 1 89 ? 1.099 12.005 5.791 1.00 94.06 89 SER A CA 1
ATOM 672 C C . SER A 1 89 ? -0.303 11.687 6.330 1.00 94.06 89 SER A C 1
ATOM 674 O O . SER A 1 89 ? -1.034 12.602 6.705 1.00 94.06 89 SER A O 1
ATOM 676 N N . LEU A 1 90 ? -0.670 10.401 6.438 1.00 93.50 90 LEU A N 1
ATOM 677 C CA . LEU A 1 90 ? -1.976 9.975 6.956 1.00 93.50 90 LEU A CA 1
ATOM 678 C C . LEU A 1 90 ? -2.197 10.399 8.414 1.00 93.50 90 LEU A C 1
ATOM 680 O O . LEU A 1 90 ? -3.342 10.578 8.820 1.00 93.50 90 LEU A O 1
ATOM 684 N N . GLN A 1 91 ? -1.124 10.603 9.186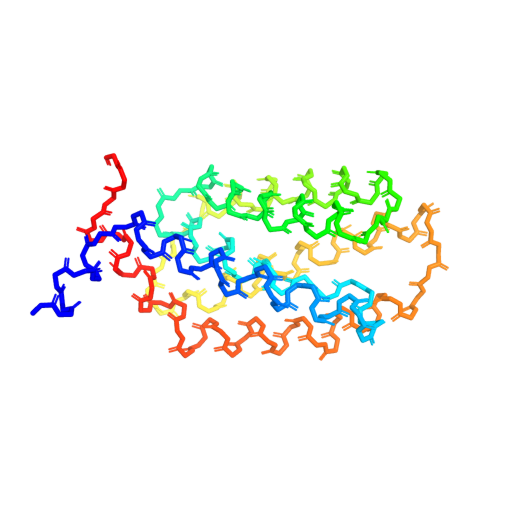 1.00 90.94 91 GLN A N 1
ATOM 685 C CA . GLN A 1 91 ? -1.209 11.012 10.590 1.00 90.94 91 GLN A CA 1
ATOM 686 C C . GLN A 1 91 ? -1.764 12.430 10.777 1.00 90.94 91 GLN A C 1
ATOM 688 O O . GLN A 1 91 ? -2.276 12.750 11.847 1.00 90.94 91 GLN A O 1
ATOM 693 N N . PHE A 1 92 ? -1.689 13.277 9.747 1.00 92.19 92 PHE A N 1
ATOM 694 C CA . PHE A 1 92 ? -2.191 14.651 9.807 1.00 92.19 92 PHE A CA 1
ATOM 695 C C . PHE A 1 92 ? -3.690 14.760 9.504 1.00 92.19 92 PHE A C 1
ATOM 697 O O . PHE A 1 92 ? -4.262 15.842 9.633 1.00 92.19 92 PHE A O 1
ATOM 704 N N . PHE A 1 93 ? -4.342 13.662 9.106 1.00 92.12 93 PHE A N 1
ATOM 705 C CA . PHE A 1 93 ? -5.760 13.653 8.762 1.00 92.12 93 PHE A CA 1
ATOM 706 C C . PHE A 1 93 ? -6.594 12.967 9.855 1.00 92.12 93 PHE A C 1
ATOM 708 O O . PHE A 1 93 ? -6.254 11.867 10.297 1.00 92.12 93 PHE A O 1
ATOM 715 N N . PRO A 1 94 ? -7.731 13.553 10.275 1.00 89.06 94 PRO A N 1
ATOM 716 C CA . PRO A 1 94 ? -8.634 12.924 11.234 1.00 89.06 94 PRO A CA 1
ATOM 717 C C . PRO A 1 94 ? -9.473 11.831 10.549 1.00 89.06 94 PRO A C 1
ATOM 719 O O . PRO A 1 94 ? -10.623 12.045 10.151 1.00 89.06 94 PRO A O 1
ATOM 722 N N . ILE A 1 95 ? -8.883 10.644 10.384 1.00 94.00 95 ILE A N 1
ATOM 723 C CA . ILE A 1 95 ? -9.508 9.510 9.691 1.00 94.00 95 ILE A CA 1
ATOM 724 C C . ILE A 1 95 ? -10.418 8.724 10.649 1.00 94.00 95 ILE A C 1
ATOM 726 O O . ILE A 1 95 ? -9.967 8.043 11.574 1.00 94.00 95 ILE A O 1
ATOM 730 N N . GLY A 1 96 ? -11.717 8.780 10.378 1.00 92.56 96 GLY A N 1
ATOM 731 C CA . GLY A 1 96 ? -12.782 8.021 11.023 1.00 92.56 96 GLY A CA 1
ATOM 732 C C . GLY A 1 96 ? -13.598 7.194 10.023 1.00 92.56 96 GLY A C 1
ATOM 733 O O . GLY A 1 96 ? -13.313 7.153 8.831 1.00 92.56 96 GLY A O 1
ATOM 734 N N . GLN A 1 97 ? -14.657 6.542 10.507 1.00 93.44 97 GLN A N 1
ATOM 735 C CA . GLN A 1 97 ? -15.476 5.632 9.691 1.00 93.44 97 GLN A CA 1
ATOM 736 C C . GLN A 1 97 ? -16.036 6.298 8.429 1.00 93.44 97 GLN A C 1
ATOM 738 O O . GLN A 1 97 ? -15.998 5.719 7.348 1.00 93.44 97 GLN A O 1
ATOM 743 N N . ASN A 1 98 ? -16.540 7.522 8.576 1.00 94.06 98 ASN A N 1
ATOM 744 C CA . ASN A 1 98 ? -17.316 8.196 7.535 1.00 94.06 98 ASN A CA 1
ATOM 745 C C . ASN A 1 98 ? -16.446 8.771 6.410 1.00 94.06 98 ASN A C 1
ATOM 747 O O . ASN A 1 98 ? -16.948 9.042 5.326 1.00 94.06 98 ASN A O 1
ATOM 751 N N . ASN A 1 99 ? -15.153 8.972 6.664 1.00 94.69 99 ASN A N 1
ATOM 752 C CA . ASN A 1 99 ? -14.213 9.568 5.715 1.00 94.69 99 ASN A CA 1
ATOM 753 C C . ASN A 1 99 ? -13.043 8.623 5.369 1.00 94.69 99 ASN A C 1
ATOM 755 O O . ASN A 1 99 ? -12.192 8.986 4.560 1.00 94.69 99 ASN A O 1
ATOM 759 N N . PHE A 1 100 ? -13.023 7.402 5.924 1.00 96.12 100 PHE A N 1
ATOM 760 C CA . PHE A 1 100 ? -11.980 6.398 5.703 1.00 96.12 100 PHE A CA 1
ATOM 761 C C . PHE A 1 100 ? -11.723 6.133 4.220 1.00 96.12 100 PHE A C 1
ATOM 763 O O . PHE A 1 100 ? -10.593 6.274 3.760 1.00 96.12 100 PHE A O 1
ATOM 770 N N . VAL A 1 101 ? -12.772 5.785 3.468 1.00 96.62 101 VAL A N 1
ATOM 771 C CA . VAL A 1 101 ? -12.646 5.451 2.042 1.00 96.62 101 VAL A CA 1
ATOM 772 C C . VAL A 1 101 ? -12.078 6.636 1.267 1.00 96.62 101 VAL A C 1
ATOM 774 O O . VAL A 1 101 ? -11.179 6.453 0.454 1.00 96.62 101 VAL A O 1
ATOM 777 N N . PHE A 1 102 ? -12.549 7.851 1.554 1.00 95.75 102 PHE A N 1
ATOM 778 C CA . PHE A 1 102 ? -12.073 9.061 0.892 1.00 95.75 102 PHE A CA 1
ATOM 779 C C . PHE A 1 102 ? -10.571 9.281 1.118 1.00 95.75 102 PHE A C 1
ATOM 781 O O . PHE A 1 102 ? -9.824 9.388 0.147 1.00 95.75 102 PHE A O 1
ATOM 788 N N . TYR A 1 103 ? -10.107 9.288 2.372 1.00 96.06 103 TYR A N 1
ATOM 789 C CA . TYR A 1 103 ? -8.692 9.530 2.675 1.00 96.06 103 TYR A CA 1
ATOM 790 C C . TYR A 1 103 ? -7.777 8.388 2.220 1.00 96.06 103 TYR A C 1
ATOM 792 O O . TYR A 1 103 ? -6.696 8.651 1.694 1.00 96.06 103 TYR A O 1
ATOM 800 N N . ALA A 1 104 ? -8.206 7.131 2.353 1.00 95.81 104 ALA A N 1
ATOM 801 C CA . ALA A 1 104 ? -7.435 5.981 1.883 1.00 95.81 104 ALA A CA 1
ATOM 802 C C . ALA A 1 104 ? -7.298 5.973 0.348 1.00 95.81 104 ALA A C 1
ATOM 804 O O . ALA A 1 104 ? -6.213 5.718 -0.186 1.00 95.81 104 ALA A O 1
ATOM 805 N N . MET A 1 105 ? -8.370 6.318 -0.374 1.00 95.75 105 MET A N 1
ATOM 806 C CA . MET A 1 105 ? -8.329 6.483 -1.830 1.00 95.75 105 MET A CA 1
ATOM 807 C C . MET A 1 105 ? -7.485 7.684 -2.247 1.00 95.75 105 MET A C 1
ATOM 809 O O . MET A 1 105 ? -6.708 7.569 -3.191 1.00 95.75 105 MET A O 1
ATOM 813 N N . LEU A 1 106 ? -7.585 8.813 -1.544 1.00 94.62 106 LEU A N 1
ATOM 814 C CA . LEU A 1 106 ? -6.766 9.990 -1.821 1.00 94.62 106 LEU A CA 1
ATOM 815 C C . LEU A 1 106 ? -5.273 9.674 -1.662 1.00 94.62 106 LEU A C 1
ATOM 817 O O . LEU A 1 106 ? -4.487 9.974 -2.557 1.00 94.62 106 LEU A O 1
ATOM 821 N N . ALA A 1 107 ? -4.891 8.998 -0.577 1.00 94.44 107 ALA A N 1
ATOM 822 C CA . ALA A 1 107 ? -3.519 8.545 -0.362 1.00 94.44 107 ALA A CA 1
ATOM 823 C C . ALA A 1 107 ? -3.056 7.571 -1.453 1.00 94.44 107 ALA A C 1
ATOM 825 O O . ALA A 1 107 ? -1.951 7.713 -1.972 1.00 94.44 107 ALA A O 1
ATOM 826 N N . THR A 1 108 ? -3.920 6.637 -1.863 1.00 93.88 108 THR A N 1
ATOM 827 C CA . THR A 1 108 ? -3.653 5.731 -2.992 1.00 93.88 108 THR A CA 1
ATOM 828 C C . THR A 1 108 ? -3.390 6.505 -4.280 1.00 93.88 108 THR A C 1
ATOM 830 O O . THR A 1 108 ? -2.408 6.241 -4.968 1.00 93.88 108 THR A O 1
ATOM 833 N N . LEU A 1 109 ? -4.247 7.471 -4.612 1.00 92.31 109 LEU A N 1
ATOM 834 C CA . LEU A 1 109 ? -4.134 8.273 -5.828 1.00 92.31 109 LEU A CA 1
ATOM 835 C C . LEU A 1 109 ? -2.853 9.102 -5.843 1.00 92.31 109 LEU A C 1
ATOM 837 O O . LEU A 1 109 ? -2.143 9.100 -6.849 1.00 92.31 109 LEU A O 1
ATOM 841 N N . ILE A 1 110 ? -2.543 9.778 -4.735 1.00 91.44 110 ILE A N 1
ATOM 842 C CA . ILE A 1 110 ? -1.322 10.578 -4.589 1.00 91.44 110 ILE A CA 1
ATOM 843 C C . ILE A 1 110 ? -0.100 9.682 -4.748 1.00 91.44 110 ILE A C 1
ATOM 845 O O . ILE A 1 110 ? 0.764 9.972 -5.575 1.00 91.44 110 ILE A O 1
ATOM 849 N N . TYR A 1 111 ? -0.058 8.570 -4.015 1.00 92.38 111 TYR A N 1
ATOM 850 C CA . TYR A 1 111 ? 1.045 7.622 -4.071 1.00 92.38 111 TYR A CA 1
ATOM 851 C C . TYR A 1 111 ? 1.252 7.089 -5.495 1.00 92.38 111 TYR A C 1
ATOM 853 O O . TYR A 1 111 ? 2.359 7.150 -6.032 1.00 92.38 111 TYR A O 1
ATOM 861 N N . LEU A 1 112 ? 0.185 6.596 -6.136 1.00 88.56 112 LEU A N 1
ATOM 862 C CA . LEU A 1 112 ? 0.273 6.010 -7.472 1.00 88.56 112 LEU A CA 1
ATOM 863 C C . LEU A 1 112 ? 0.702 7.054 -8.500 1.00 88.56 112 LEU A C 1
ATOM 865 O O . LEU A 1 112 ? 1.537 6.753 -9.350 1.00 88.56 112 LEU A O 1
ATOM 869 N N . SER A 1 113 ? 0.175 8.274 -8.410 1.00 88.19 113 SER A N 1
ATOM 870 C CA . SER A 1 113 ? 0.556 9.368 -9.305 1.00 88.19 113 SER A CA 1
ATOM 871 C C . SER A 1 113 ? 2.027 9.730 -9.124 1.00 88.19 113 SER A C 1
ATOM 873 O O . SER A 1 113 ? 2.764 9.788 -10.102 1.00 88.19 113 SER A O 1
ATOM 875 N N . ALA A 1 114 ? 2.479 9.898 -7.881 1.00 90.06 114 ALA A N 1
ATOM 876 C CA . ALA A 1 114 ? 3.851 10.278 -7.573 1.00 90.06 114 ALA A CA 1
ATOM 877 C C . ALA A 1 114 ? 4.864 9.220 -8.035 1.00 90.06 114 ALA A C 1
ATOM 879 O O . ALA A 1 114 ? 5.852 9.556 -8.689 1.00 90.06 114 ALA A O 1
ATOM 880 N N . VAL A 1 115 ? 4.584 7.937 -7.780 1.00 88.62 115 VAL A N 1
ATOM 881 C CA . VAL A 1 115 ? 5.440 6.837 -8.242 1.00 88.62 115 VAL A CA 1
ATOM 882 C C . VAL A 1 115 ? 5.460 6.751 -9.763 1.00 88.62 115 VAL A C 1
ATOM 884 O O . VAL A 1 115 ? 6.537 6.625 -10.336 1.00 88.62 115 VAL A O 1
ATOM 887 N N . ASN A 1 116 ? 4.313 6.853 -10.439 1.00 85.44 116 ASN A N 1
ATOM 888 C CA . ASN A 1 116 ? 4.281 6.798 -11.903 1.00 85.44 116 ASN A CA 1
ATOM 889 C C . ASN A 1 116 ? 5.009 7.979 -12.548 1.00 85.44 116 ASN A C 1
ATOM 891 O O . ASN A 1 116 ? 5.758 7.774 -13.498 1.00 85.44 116 ASN A O 1
ATOM 895 N N . ILE A 1 117 ? 4.843 9.191 -12.012 1.00 87.75 117 ILE A N 1
ATOM 896 C CA . ILE A 1 117 ? 5.575 10.375 -12.472 1.00 87.75 117 ILE A CA 1
ATOM 897 C C . ILE A 1 117 ? 7.079 10.155 -12.296 1.00 87.75 117 ILE A C 1
ATOM 899 O O . ILE A 1 117 ? 7.829 10.303 -13.256 1.00 87.75 117 ILE A O 1
ATOM 903 N N . ALA A 1 118 ? 7.524 9.739 -11.107 1.00 88.62 118 ALA A N 1
ATOM 904 C CA . ALA A 1 118 ? 8.938 9.495 -10.836 1.00 88.62 118 ALA A CA 1
ATOM 905 C C . ALA A 1 118 ? 9.524 8.398 -11.737 1.00 88.62 118 ALA A C 1
ATOM 907 O O . ALA A 1 118 ? 10.613 8.560 -12.284 1.00 88.62 118 ALA A O 1
ATOM 908 N N . LEU A 1 119 ? 8.794 7.297 -11.932 1.00 85.12 119 LEU A N 1
ATOM 909 C CA . LEU A 1 119 ? 9.229 6.207 -12.799 1.00 85.12 119 LEU A CA 1
ATOM 910 C C . LEU A 1 119 ? 9.236 6.601 -14.273 1.00 85.12 119 LEU A C 1
ATOM 912 O O . LEU A 1 119 ? 10.127 6.144 -14.972 1.00 85.12 119 LEU A O 1
ATOM 916 N N . ALA A 1 120 ? 8.335 7.466 -14.744 1.00 83.81 120 ALA A N 1
ATOM 917 C CA . ALA A 1 120 ? 8.328 7.923 -16.135 1.00 83.81 120 ALA A CA 1
ATOM 918 C C . ALA A 1 120 ? 9.620 8.665 -16.525 1.00 83.81 120 ALA A C 1
ATOM 920 O O . ALA A 1 120 ? 10.047 8.573 -17.675 1.00 83.81 120 ALA A O 1
ATOM 921 N N . PHE A 1 121 ? 10.274 9.343 -15.574 1.00 85.50 121 PHE A N 1
ATOM 922 C CA . PHE A 1 121 ? 11.583 9.973 -15.793 1.00 85.50 121 PHE A CA 1
ATOM 923 C C . PHE A 1 121 ? 12.742 8.970 -15.879 1.00 85.50 121 PHE A C 1
ATOM 925 O O . PHE A 1 121 ? 13.781 9.294 -16.449 1.00 85.50 121 PHE A O 1
ATOM 932 N N . ILE A 1 122 ? 12.586 7.768 -15.316 1.00 82.75 122 ILE A N 1
ATOM 933 C CA . ILE A 1 122 ? 13.630 6.731 -15.285 1.00 82.75 122 ILE A CA 1
ATOM 934 C C . ILE A 1 122 ? 13.409 5.709 -16.413 1.00 82.75 122 ILE A C 1
ATOM 936 O O . ILE A 1 122 ? 14.344 5.325 -17.111 1.00 82.75 122 ILE A O 1
ATOM 940 N N . TYR A 1 123 ? 12.160 5.285 -16.599 1.00 78.00 123 TYR A N 1
ATOM 941 C CA . TYR A 1 123 ? 11.699 4.302 -17.571 1.00 78.00 123 TYR A CA 1
ATOM 942 C C . TYR A 1 123 ? 10.377 4.797 -18.179 1.00 78.00 123 TYR A C 1
ATOM 944 O O . TYR A 1 123 ? 9.316 4.610 -17.576 1.00 78.00 123 TYR A O 1
ATOM 952 N N . PRO A 1 124 ? 10.399 5.435 -19.359 1.00 69.06 124 PRO A N 1
ATOM 953 C CA . PRO A 1 124 ? 9.184 5.922 -20.001 1.00 69.06 124 PRO A CA 1
ATOM 954 C C . PRO A 1 124 ? 8.356 4.748 -20.550 1.00 69.06 124 PRO A C 1
ATOM 956 O O . PRO A 1 124 ? 8.442 4.395 -21.723 1.00 69.06 124 PRO A O 1
ATOM 959 N N . ASP A 1 125 ? 7.547 4.129 -19.688 1.00 71.56 125 ASP A N 1
ATOM 960 C CA . ASP A 1 125 ? 6.592 3.078 -20.047 1.00 71.56 125 ASP A CA 1
ATOM 961 C C . ASP A 1 125 ? 5.163 3.461 -19.635 1.00 71.56 125 ASP A C 1
ATOM 963 O O . ASP A 1 125 ? 4.693 3.218 -18.520 1.00 71.56 125 ASP A O 1
ATOM 967 N N . VAL A 1 126 ? 4.448 4.050 -20.592 1.00 70.75 126 VAL A N 1
ATOM 968 C CA . VAL A 1 126 ? 3.067 4.524 -20.430 1.00 70.75 126 VAL A CA 1
ATOM 969 C C . VAL A 1 126 ? 2.077 3.370 -20.228 1.00 70.75 126 VAL A C 1
ATOM 971 O O . VAL A 1 126 ? 1.048 3.550 -19.576 1.00 70.75 126 VAL A O 1
ATOM 974 N N . LYS A 1 127 ? 2.362 2.166 -20.747 1.00 74.00 127 LYS A N 1
ATOM 975 C CA . LYS A 1 127 ? 1.442 1.020 -20.614 1.00 74.00 127 LYS A CA 1
ATOM 976 C C . LYS A 1 127 ? 1.345 0.570 -19.166 1.00 74.00 127 LYS A C 1
ATOM 978 O O . LYS A 1 127 ? 0.247 0.333 -18.666 1.00 74.00 127 LYS A O 1
ATOM 983 N N . THR A 1 128 ? 2.492 0.514 -18.501 1.00 70.00 128 THR A N 1
ATOM 984 C CA . THR A 1 128 ? 2.590 0.193 -17.081 1.00 70.00 128 THR A CA 1
ATOM 985 C C . THR A 1 128 ? 1.763 1.201 -16.272 1.00 70.00 128 THR A C 1
ATOM 987 O O . THR A 1 128 ? 0.852 0.778 -15.559 1.00 70.00 128 THR A O 1
ATOM 990 N N . ALA A 1 129 ? 1.941 2.514 -16.501 1.00 71.31 129 ALA A N 1
ATOM 991 C CA . ALA A 1 129 ? 1.136 3.592 -15.899 1.00 71.31 129 ALA A CA 1
ATOM 992 C C . ALA A 1 129 ? -0.383 3.394 -16.054 1.00 71.31 129 ALA A C 1
ATOM 994 O O . ALA A 1 129 ? -1.124 3.461 -15.074 1.00 71.31 129 ALA A O 1
ATOM 995 N N . LEU A 1 130 ? -0.865 3.094 -17.261 1.00 76.31 130 LEU A N 1
ATOM 996 C CA . LEU A 1 130 ? -2.298 2.905 -17.513 1.00 76.31 130 LEU A CA 1
ATOM 997 C C . LEU A 1 130 ? -2.877 1.685 -16.783 1.00 76.31 130 LEU A C 1
ATOM 999 O O . LEU A 1 130 ? -3.973 1.768 -16.227 1.00 76.31 130 LEU A O 1
ATOM 1003 N N . LEU A 1 131 ? -2.137 0.575 -16.731 1.00 74.44 131 LEU A N 1
ATOM 1004 C CA . LEU A 1 131 ? -2.555 -0.620 -15.994 1.00 74.44 131 LEU A CA 1
ATOM 1005 C C . LEU A 1 131 ? -2.624 -0.360 -14.479 1.00 74.44 131 LEU A C 1
ATOM 1007 O O . LEU A 1 131 ? -3.537 -0.867 -13.822 1.00 74.44 131 LEU A O 1
ATOM 1011 N N . PHE A 1 132 ? -1.730 0.474 -13.926 1.00 72.69 132 PHE A N 1
ATOM 1012 C CA . PHE A 1 132 ? -1.813 0.894 -12.520 1.00 72.69 132 PHE A CA 1
ATOM 1013 C C . PHE A 1 132 ? -3.140 1.591 -12.214 1.00 72.69 132 PHE A C 1
ATOM 1015 O O . PHE A 1 132 ? -3.784 1.259 -11.221 1.00 72.69 132 PHE A O 1
ATOM 1022 N N . PHE A 1 133 ? -3.556 2.548 -13.045 1.00 77.81 133 PHE A N 1
ATOM 1023 C CA . PHE A 1 133 ? -4.797 3.292 -12.821 1.00 77.81 133 PHE A CA 1
ATOM 1024 C C . PHE A 1 133 ? -6.035 2.419 -13.054 1.00 77.81 133 PHE A C 1
ATOM 1026 O O . PHE A 1 133 ? -6.957 2.440 -12.239 1.00 77.81 133 PHE A O 1
ATOM 1033 N N . ALA A 1 134 ? -6.032 1.612 -14.120 1.00 81.81 134 ALA A N 1
ATOM 1034 C CA . ALA A 1 134 ? -7.180 0.799 -14.518 1.00 81.81 134 ALA A CA 1
ATOM 1035 C C . ALA A 1 134 ? -7.543 -0.286 -13.496 1.00 81.81 134 ALA A C 1
ATOM 1037 O O . ALA A 1 134 ? -8.720 -0.576 -13.306 1.00 81.81 134 ALA A O 1
ATOM 1038 N N . PHE A 1 135 ? -6.552 -0.875 -12.827 1.00 80.50 135 PHE A N 1
ATOM 1039 C CA . PHE A 1 135 ? -6.782 -1.986 -11.902 1.00 80.50 135 PHE A CA 1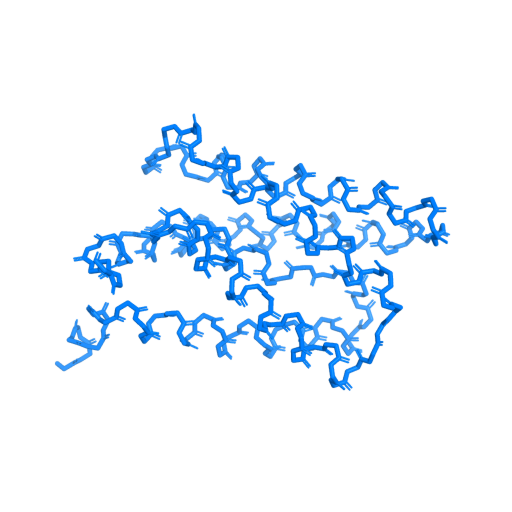
ATOM 1040 C C . PHE A 1 135 ? -6.469 -1.630 -10.445 1.00 80.50 135 PHE A C 1
ATOM 1042 O O . PHE A 1 135 ? -7.153 -2.109 -9.542 1.00 80.50 135 PHE A O 1
ATOM 1049 N N . GLY A 1 136 ? -5.478 -0.772 -10.190 1.00 81.31 136 GLY A N 1
ATOM 1050 C CA . GLY A 1 136 ? -5.093 -0.382 -8.833 1.00 81.31 136 GLY A CA 1
ATOM 1051 C C . GLY A 1 136 ? -6.206 0.380 -8.120 1.00 81.31 136 GLY A C 1
ATOM 1052 O O . GLY A 1 136 ? -6.587 0.002 -7.018 1.00 81.31 136 GLY A O 1
ATOM 1053 N N . ILE A 1 137 ? -6.789 1.395 -8.767 1.00 88.19 137 ILE A N 1
ATOM 1054 C CA . ILE A 1 137 ? -7.857 2.210 -8.164 1.00 88.19 137 ILE A CA 1
ATOM 1055 C C . ILE A 1 137 ? -9.102 1.371 -7.839 1.00 88.19 137 ILE A C 1
AT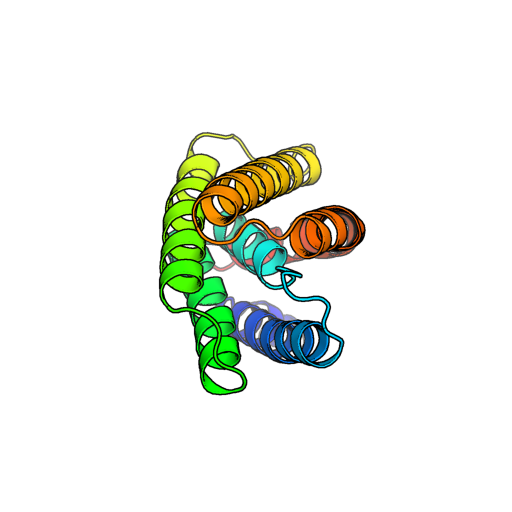OM 1057 O O . ILE A 1 137 ? -9.538 1.426 -6.686 1.00 88.19 137 ILE A O 1
ATOM 1061 N N . PRO A 1 138 ? -9.685 0.583 -8.770 1.00 89.44 138 PRO A N 1
ATOM 1062 C CA . PRO A 1 138 ? -10.886 -0.187 -8.453 1.00 89.44 138 PRO A CA 1
ATOM 1063 C C . PRO A 1 138 ? -10.656 -1.229 -7.358 1.00 89.44 138 PRO A C 1
ATOM 1065 O O . PRO A 1 138 ? -11.500 -1.374 -6.476 1.00 89.44 138 PRO A O 1
ATOM 1068 N N . ILE A 1 139 ? -9.507 -1.917 -7.359 1.00 87.81 139 ILE A N 1
ATOM 1069 C CA . ILE A 1 139 ? -9.189 -2.904 -6.319 1.00 87.81 139 ILE A CA 1
ATOM 1070 C C . ILE A 1 139 ? -9.046 -2.217 -4.958 1.00 87.81 139 ILE A C 1
ATOM 1072 O O . ILE A 1 139 ? -9.648 -2.677 -3.988 1.00 87.81 139 ILE A O 1
ATOM 1076 N N . SER A 1 140 ? -8.325 -1.093 -4.881 1.00 91.44 140 SER A N 1
ATOM 1077 C CA . SER A 1 140 ? -8.228 -0.294 -3.654 1.00 91.44 140 SER A CA 1
ATOM 1078 C C . SER A 1 140 ? -9.606 0.134 -3.159 1.00 91.44 140 SER A C 1
ATOM 1080 O O . SER A 1 140 ? -9.929 -0.063 -1.990 1.00 91.44 140 SER A O 1
ATOM 1082 N N . PHE A 1 141 ? -10.455 0.640 -4.056 1.00 92.31 141 PHE A N 1
ATOM 1083 C CA . PHE A 1 141 ? -11.809 1.072 -3.721 1.00 92.31 141 PHE A CA 1
ATOM 1084 C C . PHE A 1 141 ? -12.648 -0.071 -3.144 1.00 92.31 141 PHE A C 1
ATOM 1086 O O . PHE A 1 141 ? -13.277 0.102 -2.099 1.00 92.31 141 PHE A O 1
ATOM 1093 N N . VAL A 1 142 ? -12.635 -1.245 -3.782 1.00 91.88 142 VAL A N 1
ATOM 1094 C CA . VAL A 1 142 ? -13.340 -2.439 -3.294 1.00 91.88 142 VAL A CA 1
ATOM 1095 C C . VAL A 1 142 ? -12.806 -2.843 -1.918 1.00 91.88 142 VAL A C 1
ATOM 1097 O O . VAL A 1 142 ? -13.586 -2.990 -0.978 1.00 91.88 142 VAL A O 1
ATOM 1100 N N . LEU A 1 143 ? -11.488 -2.957 -1.750 1.00 92.25 143 LEU A N 1
ATOM 1101 C CA . LEU A 1 143 ? -10.903 -3.357 -0.468 1.00 92.25 143 LEU A CA 1
ATOM 1102 C C . LEU A 1 143 ? -11.257 -2.362 0.644 1.00 92.25 143 LEU A C 1
ATOM 1104 O O . LEU A 1 143 ? -11.687 -2.775 1.720 1.00 92.25 143 LEU A O 1
ATOM 1108 N N . TYR A 1 144 ? -11.156 -1.058 0.396 1.00 95.69 144 TYR A N 1
ATOM 1109 C CA . TYR A 1 144 ? -11.486 -0.052 1.403 1.00 95.69 144 TYR A CA 1
ATOM 1110 C C . TYR A 1 144 ? -12.973 -0.037 1.769 1.00 95.69 144 TYR A C 1
ATOM 1112 O O . TYR A 1 144 ? -13.290 0.052 2.955 1.00 95.69 144 TYR A O 1
ATOM 1120 N N . ASN A 1 145 ? -13.878 -0.168 0.797 1.00 93.88 145 ASN A N 1
ATOM 1121 C CA . ASN A 1 145 ? -15.317 -0.155 1.071 1.00 93.88 145 ASN A CA 1
ATOM 1122 C C . ASN A 1 145 ? -15.794 -1.402 1.819 1.00 93.88 145 ASN A C 1
ATOM 1124 O O . ASN A 1 145 ? -16.589 -1.281 2.748 1.00 93.88 145 ASN A O 1
ATOM 1128 N N . TYR A 1 146 ? -15.331 -2.590 1.424 1.00 92.19 146 TYR A N 1
ATOM 1129 C CA . TYR A 1 146 ? -15.919 -3.838 1.920 1.00 92.19 146 TYR A CA 1
ATOM 1130 C C . TYR A 1 146 ? -15.196 -4.423 3.132 1.00 92.19 146 TYR A C 1
ATOM 1132 O O . TYR A 1 146 ? -15.839 -5.036 3.982 1.00 92.19 146 TYR A O 1
ATOM 1140 N N . ILE A 1 147 ? -13.875 -4.247 3.235 1.00 90.12 147 ILE A N 1
ATOM 1141 C CA . ILE A 1 147 ? -13.083 -4.880 4.303 1.00 90.12 147 ILE A CA 1
ATOM 1142 C C . ILE A 1 147 ? -12.225 -3.896 5.102 1.00 90.12 147 ILE A C 1
ATOM 1144 O O . ILE A 1 147 ? -11.937 -4.153 6.270 1.00 90.12 147 ILE A O 1
ATOM 1148 N N . GLY A 1 148 ? -11.839 -2.762 4.514 1.00 92.75 148 GLY A N 1
ATOM 1149 C CA . GLY A 1 148 ? -10.810 -1.882 5.063 1.00 92.75 148 GLY A CA 1
ATOM 1150 C C . GLY A 1 148 ? -11.145 -1.356 6.453 1.00 92.75 148 GLY A C 1
ATOM 1151 O O . GLY A 1 148 ? -10.371 -1.559 7.386 1.00 92.75 148 GLY A O 1
ATOM 1152 N N . TRP A 1 149 ? -12.317 -0.741 6.627 1.00 94.12 149 TRP A N 1
ATOM 1153 C CA . TRP A 1 149 ? -12.680 -0.162 7.923 1.00 94.12 149 TRP A CA 1
ATOM 1154 C C . TRP A 1 149 ? -12.894 -1.217 9.016 1.00 94.12 149 TRP A C 1
ATOM 1156 O O . TRP A 1 149 ? -12.515 -1.001 10.167 1.00 94.12 149 TRP A O 1
ATOM 1166 N N . THR A 1 150 ? -13.454 -2.376 8.666 1.00 92.75 150 THR A N 1
ATOM 1167 C CA . THR A 1 150 ? -13.607 -3.501 9.598 1.00 92.75 150 THR A CA 1
ATOM 1168 C C . THR A 1 150 ? -12.248 -3.945 10.132 1.00 92.75 150 THR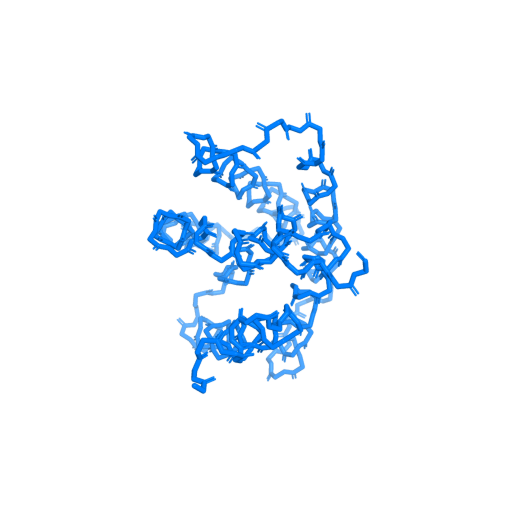 A C 1
ATOM 1170 O O . THR A 1 150 ? -12.080 -4.080 11.342 1.00 92.75 150 THR A O 1
ATOM 1173 N N . VAL A 1 151 ? -11.256 -4.089 9.251 1.00 92.12 151 VAL A N 1
ATOM 1174 C CA . VAL A 1 151 ? -9.883 -4.439 9.638 1.00 92.12 151 VAL A CA 1
ATOM 1175 C C . VAL A 1 151 ? -9.246 -3.335 10.487 1.00 92.12 151 VAL A C 1
ATOM 1177 O O . VAL A 1 151 ? -8.665 -3.640 11.525 1.00 92.12 151 VAL A O 1
ATOM 1180 N N . VAL A 1 152 ? -9.414 -2.057 10.126 1.00 93.81 152 VAL A N 1
ATOM 1181 C CA . VAL A 1 152 ? -8.930 -0.920 10.935 1.00 93.81 152 VAL A CA 1
ATOM 1182 C C . VAL A 1 152 ? -9.504 -0.954 12.353 1.00 93.81 152 VAL A C 1
ATOM 1184 O O . VAL A 1 152 ? -8.757 -0.759 13.308 1.00 93.81 152 VAL A O 1
ATOM 1187 N N . LYS A 1 153 ? -10.809 -1.218 12.520 1.00 91.88 153 LYS A N 1
ATOM 1188 C CA . LYS A 1 153 ? -11.421 -1.335 13.856 1.00 91.88 153 LYS A CA 1
ATOM 1189 C C . LYS A 1 153 ? -10.779 -2.445 14.679 1.00 91.88 153 LYS A C 1
ATOM 1191 O O . LYS A 1 153 ? -10.498 -2.230 15.853 1.00 91.88 153 LYS A O 1
ATOM 1196 N N . LEU A 1 154 ? -10.560 -3.610 14.070 1.00 89.56 154 LEU A N 1
ATOM 1197 C CA . LEU A 1 154 ? -9.946 -4.752 14.749 1.00 89.56 154 LEU A CA 1
ATOM 1198 C C . LEU A 1 154 ? -8.511 -4.438 15.182 1.00 89.56 154 LEU A C 1
ATOM 1200 O O . LEU A 1 154 ? -8.141 -4.722 16.315 1.00 89.56 154 LEU A O 1
ATOM 1204 N N . LEU A 1 155 ? -7.736 -3.786 14.315 1.00 89.56 155 LEU A N 1
ATOM 1205 C CA . LEU A 1 155 ? -6.366 -3.369 14.615 1.00 89.56 155 LEU A CA 1
ATOM 1206 C C . LEU A 1 155 ? -6.300 -2.305 15.722 1.00 89.56 155 LEU A C 1
ATOM 1208 O O . LEU A 1 155 ? -5.438 -2.383 16.589 1.00 89.56 155 LEU A O 1
ATOM 1212 N N . LYS A 1 156 ? -7.238 -1.350 15.746 1.00 87.38 156 LYS A N 1
ATOM 1213 C CA . LYS A 1 156 ? -7.317 -0.331 16.809 1.00 87.38 156 LYS A CA 1
ATOM 1214 C C . LYS A 1 156 ? -7.763 -0.892 18.160 1.00 87.38 156 LYS A C 1
ATOM 1216 O O . LYS A 1 156 ? -7.442 -0.309 19.188 1.00 87.38 156 LYS A O 1
ATOM 1221 N N . ALA A 1 157 ? -8.531 -1.981 18.166 1.00 83.69 157 ALA A N 1
ATOM 1222 C CA . ALA A 1 157 ? -9.032 -2.599 19.395 1.00 83.69 157 ALA A CA 1
ATOM 1223 C C . ALA A 1 157 ? -7.946 -3.362 20.172 1.00 83.69 157 ALA A C 1
ATOM 1225 O O . ALA A 1 157 ? -8.107 -3.606 21.365 1.00 83.69 157 ALA A O 1
ATOM 1226 N N . ALA A 1 158 ? -6.854 -3.729 19.506 1.00 71.44 158 ALA A N 1
ATOM 1227 C CA . ALA A 1 158 ? -5.696 -4.361 20.111 1.00 71.44 158 ALA A CA 1
ATOM 1228 C C . ALA A 1 158 ? -4.444 -3.803 19.425 1.00 71.44 158 ALA A C 1
ATOM 1230 O O . ALA A 1 158 ? -3.947 -4.427 18.494 1.00 71.44 158 ALA A O 1
ATOM 1231 N N . PRO A 1 159 ? -3.961 -2.608 19.796 1.00 61.84 159 PRO A N 1
ATOM 1232 C CA . PRO A 1 159 ? -2.718 -2.100 19.236 1.00 61.84 159 PRO A CA 1
ATOM 1233 C C . PRO A 1 159 ? -1.565 -3.057 19.585 1.00 61.84 159 PRO A C 1
ATOM 1235 O O . PRO A 1 159 ? -1.578 -3.720 20.621 1.00 61.84 159 PRO A O 1
ATOM 1238 N N . LEU A 1 160 ? -0.579 -3.174 18.688 1.00 64.25 160 LEU A N 1
ATOM 1239 C CA . LEU A 1 160 ? 0.603 -4.026 18.892 1.00 64.25 160 LEU A CA 1
ATOM 1240 C C . LEU A 1 160 ? 1.473 -3.571 20.083 1.00 64.25 160 LEU A C 1
ATOM 1242 O O . LEU A 1 160 ? 2.327 -4.346 20.516 1.00 64.25 160 LEU A O 1
ATOM 1246 N N . PHE A 1 161 ? 1.236 -2.354 20.594 1.00 55.25 161 PHE A N 1
ATOM 1247 C CA . PHE A 1 161 ? 1.934 -1.693 21.696 1.00 55.25 161 PHE A CA 1
ATOM 1248 C C . PHE A 1 161 ? 0.971 -0.817 22.502 1.00 55.25 161 PHE A C 1
ATOM 1250 O O . PHE A 1 161 ? 0.125 -0.143 21.866 1.00 55.25 161 PHE A O 1
#

pLDDT: mean 85.71, std 10.22, range [53.59, 96.62]

Radius of gyration: 15.19 Å; chains: 1; bounding box: 34×34×42 Å

Secondary structure (DSSP, 8-state):
-HHHHTT-HHHHHHHHHHHHHHHHHHHHHTT-TT--THHHHHHHHHHHT-HHHHHHHHHHHHHHHHHHS---HHHHHHHHHHHHHHHHHGGGS---TTTHHHHHHHHHHHHHHHHHHHHHHHS--HHHHHHIIIIIHHHHHHHIIIIIHHHHHHHHHS---

Foldseek 3Di:
DVVVQLLDLVSLLVVLLVVLQVVLLVCVVVVLQQQLLLLLSLLLLCLQAHNVSSLVSSLSSVVSNCVVPNDPVVLVVLLSVLSSVLSVVCVVDPDDDVCQLVSSLVSQVSSLVSSVVVVCVVPVDVPSSVSNVVPNNVSSNCCRVPPRVVSSVSSNSRHPD

Sequence (161 aa):
MAMQLLSNPLLIILLLIGIGIPVSLAARFFELKGLQVWLPFSIIVAIGTGPIEGFIVAAVIMFVSFIVKPYPPATLGVMLAFLLITLFSLQFFPIGQNNFVFYAMLATLIYLSAVNIALAFIYPDVKTALLFFAFGIPISFVLYNYIGWTVVKLLKAAPLF